Protein 3KZ3 (pdb70)

Nearest PDB structures (foldseek):
  3kz3-assembly1_A  TM=9.863E-01  e=1.761E-10  Lambdavirus lambda
  1lmb-assembly1_3  TM=9.947E-01  e=2.247E-09  Lambdavirus lambda
  1lmb-assembly1_4  TM=9.982E-01  e=5.643E-09  Lambdavirus lambda
  1lli-assembly1_A  TM=9.921E-01  e=4.543E-09  Lambdavirus lambda
  1rio-assembly1_B  TM=9.939E-01  e=5.643E-09  Lambdavirus lambda

Structure (mmCIF, N/CA/C/O backbone):
data_3KZ3
#
_entry.id   3KZ3
#
_cell.length_a   32.630
_cell.length_b   58.710
_cell.length_c   42.850
_cell.angle_alpha   90.00
_cell.angle_beta   98.18
_cell.angle_gamma   90.00
#
_symmetry.space_group_name_H-M   'P 1 21 1'
#
loop_
_entity.id
_entity.type
_entity.pdbx_description
1 polymer 'Repressor protein CI'
2 water water
#
loop_
_atom_site.group_PDB
_atom_site.id
_atom_site.type_symbol
_atom_site.label_atom_id
_atom_site.label_alt_id
_atom_site.label_comp_id
_atom_site.label_asym_id
_atom_site.label_entity_id
_atom_site.label_seq_id
_atom_site.pdbx_PDB_ins_code
_atom_site.Cartn_x
_atom_site.Cartn_y
_atom_site.Cartn_z
_atom_site.occupancy
_atom_site.B_iso_or_equiv
_atom_site.auth_seq_id
_atom_site.auth_comp_id
_atom_site.auth_asym_id
_atom_site.auth_atom_id
_atom_site.pdbx_PDB_model_num
ATOM 1 N N . SER A 1 1 ? 29.049 3.792 -7.294 1.00 24.35 5 SER A N 1
ATOM 2 C CA . SER A 1 1 ? 28.046 3.314 -8.237 1.00 24.76 5 SER A CA 1
ATOM 3 C C . SER A 1 1 ? 27.418 2.009 -7.756 1.00 23.31 5 SER A C 1
ATOM 4 O O . SER A 1 1 ? 28.143 1.157 -7.238 1.00 29.25 5 SER A O 1
ATOM 7 N N . LEU A 1 2 ? 26.111 1.877 -7.944 1.00 21.54 6 LEU A N 1
ATOM 8 C CA . LEU A 1 2 ? 25.367 0.683 -7.574 1.00 16.75 6 LEU A CA 1
ATOM 9 C C . LEU A 1 2 ? 25.328 -0.328 -8.723 1.00 16.24 6 LEU A C 1
ATOM 10 O O . LEU A 1 2 ? 25.257 0.052 -9.884 1.00 22.85 6 LEU A O 1
ATOM 15 N N . THR A 1 3 ? 25.365 -1.610 -8.380 1.00 15.54 7 THR A N 1
ATOM 16 C CA . THR A 1 3 ? 25.242 -2.643 -9.406 1.00 15.20 7 THR A CA 1
ATOM 17 C C . THR A 1 3 ? 23.781 -2.792 -9.795 1.00 18.15 7 THR A C 1
ATOM 18 O O . THR A 1 3 ? 22.916 -2.242 -9.111 1.00 17.39 7 THR A O 1
ATOM 22 N N . GLN A 1 4 ? 23.490 -3.522 -10.860 1.00 15.75 8 GLN A N 1
ATOM 23 C CA . GLN A 1 4 ? 22.078 -3.653 -11.257 1.00 14.97 8 GLN A CA 1
ATOM 24 C C . GLN A 1 4 ? 21.262 -4.290 -10.147 1.00 19.80 8 GLN A C 1
ATOM 25 O O . GLN A 1 4 ? 20.126 -3.863 -9.901 1.00 17.82 8 GLN A O 1
ATOM 31 N N . GLU A 1 5 ? 21.808 -5.287 -9.454 1.00 17.92 9 GLU A N 1
ATOM 32 C CA . GLU A 1 5 ? 21.066 -5.891 -8.349 1.00 21.00 9 GLU A CA 1
ATOM 33 C C . GLU A 1 5 ? 20.807 -4.904 -7.219 1.00 17.23 9 GLU A C 1
ATOM 34 O O . GLU A 1 5 ? 19.726 -4.905 -6.630 1.00 16.75 9 GLU A O 1
ATOM 40 N N . GLN A 1 6 ? 21.795 -4.068 -6.908 1.00 17.45 10 GLN A N 1
ATOM 41 C CA . GLN A 1 6 ? 21.600 -3.037 -5.889 1.00 14.22 10 GLN A CA 1
ATOM 42 C C . GLN A 1 6 ? 20.522 -2.047 -6.321 1.00 22.19 10 GLN A C 1
ATOM 43 O O . GLN A 1 6 ? 19.736 -1.552 -5.510 1.00 15.82 10 GLN A O 1
ATOM 49 N N . LEU A 1 7 ? 20.456 -1.750 -7.617 1.00 15.12 11 LEU A N 1
ATOM 50 C CA . LEU A 1 7 ? 19.425 -0.844 -8.107 1.00 13.73 11 LEU A CA 1
ATOM 51 C C . LEU A 1 7 ? 18.047 -1.479 -8.039 1.00 18.07 11 LEU A C 1
ATOM 52 O O . LEU A 1 7 ? 17.062 -0.777 -7.766 1.00 18.36 11 LEU A O 1
ATOM 57 N N . GLU A 1 8 ? 17.986 -2.783 -8.265 1.00 16.29 12 GLU A N 1
ATOM 58 C CA . GLU A 1 8 ? 16.715 -3.501 -8.144 1.00 14.32 12 GLU A CA 1
ATOM 59 C C . GLU A 1 8 ? 16.268 -3.595 -6.693 1.00 15.09 12 GLU A C 1
ATOM 60 O O . GLU A 1 8 ? 15.076 -3.477 -6.402 1.00 17.97 12 GLU A O 1
ATOM 66 N N . ASP A 1 9 ? 17.213 -3.767 -5.768 1.00 14.94 13 ASP A N 1
ATOM 67 C CA . ASP A 1 9 ? 16.840 -3.765 -4.352 1.00 15.98 13 ASP A CA 1
ATOM 68 C C . ASP A 1 9 ? 16.150 -2.446 -3.994 1.00 16.69 13 ASP A C 1
ATOM 69 O O . ASP A 1 9 ? 15.120 -2.397 -3.310 1.00 16.24 13 ASP A O 1
ATOM 74 N N . ALA A 1 10 ? 16.769 -1.355 -4.462 1.00 15.62 14 ALA A N 1
ATOM 75 C CA . ALA A 1 10 ? 16.237 -0.039 -4.161 1.00 13.60 14 ALA A CA 1
ATOM 76 C C . ALA A 1 10 ? 14.849 0.144 -4.766 1.00 17.86 14 ALA A C 1
ATOM 77 O O . ALA A 1 10 ? 13.933 0.617 -4.096 1.00 14.51 14 ALA A O 1
ATOM 79 N N . ARG A 1 11 ? 14.738 -0.262 -6.034 1.00 15.09 15 ARG A N 1
ATOM 80 C CA . ARG A 1 11 ? 13.468 -0.162 -6.734 1.00 13.11 15 ARG A CA 1
ATOM 81 C C . ARG A 1 11 ? 12.374 -0.914 -5.991 1.00 15.37 15 ARG A C 1
ATOM 82 O O . ARG A 1 11 ? 11.267 -0.444 -5.795 1.00 16.64 15 ARG A O 1
ATOM 90 N N . ARG A 1 12 ? 12.671 -2.156 -5.610 1.00 14.23 16 ARG A N 1
ATOM 91 C CA . ARG A 1 12 ? 11.678 -2.962 -4.905 1.00 16.21 16 ARG A CA 1
ATOM 92 C C . ARG A 1 12 ? 11.352 -2.335 -3.555 1.00 19.56 16 ARG A C 1
ATOM 93 O O . ARG A 1 12 ? 10.203 -2.381 -3.122 1.00 15.41 16 ARG A O 1
ATOM 101 N N . LEU A 1 13 ? 12.369 -1.776 -2.907 1.00 15.30 17 LEU A N 1
ATOM 102 C CA . LEU A 1 13 ? 12.128 -1.112 -1.626 1.00 12.55 17 LEU A CA 1
ATOM 103 C C . LEU A 1 13 ? 11.209 0.088 -1.819 1.00 13.37 17 LEU A C 1
ATOM 104 O O . LEU A 1 13 ? 10.245 0.254 -1.059 1.00 17.19 17 LEU A O 1
ATOM 109 N N . LYS A 1 14 ? 11.522 0.927 -2.814 1.00 14.35 18 LYS A N 1
ATOM 110 C CA . LYS A 1 14 ? 10.699 2.109 -3.075 1.00 16.73 18 LYS A CA 1
ATOM 111 C C . LYS A 1 14 ? 9.254 1.715 -3.368 1.00 15.12 18 LYS A C 1
ATOM 112 O O . LYS A 1 14 ? 8.351 2.403 -2.961 1.00 15.92 18 LYS A O 1
ATOM 118 N N . ALA A 1 15 ? 9.056 0.609 -4.077 1.00 17.22 19 ALA A N 1
ATOM 119 C CA . ALA A 1 15 ? 7.689 0.200 -4.391 1.00 17.40 19 ALA A CA 1
ATOM 120 C C . ALA A 1 15 ? 6.935 -0.156 -3.118 1.00 17.42 19 ALA A C 1
ATOM 121 O O . ALA A 1 15 ? 5.753 0.149 -2.965 1.00 18.26 19 ALA A O 1
ATOM 123 N N . ILE A 1 16 ? 7.620 -0.803 -2.180 1.00 14.85 20 ILE A N 1
ATOM 124 C CA . ILE A 1 16 ? 6.919 -1.148 -0.939 1.00 13.35 20 ILE A CA 1
ATOM 125 C C . ILE A 1 16 ? 6.621 0.111 -0.131 1.00 19.76 20 ILE A C 1
ATOM 126 O O . ILE A 1 16 ? 5.558 0.245 0.468 1.00 16.61 20 ILE A O 1
ATOM 131 N N . TRP A 1 17 ? 7.544 1.072 -0.114 1.00 17.67 21 TRP A N 1
ATOM 132 C CA . TRP A 1 17 ? 7.356 2.353 0.569 1.00 17.46 21 TRP A CA 1
ATOM 133 C C . TRP A 1 17 ? 6.121 3.087 0.067 1.00 18.46 21 TRP A C 1
ATOM 134 O O . TRP A 1 17 ? 5.277 3.540 0.860 1.00 17.08 21 TRP A O 1
ATOM 145 N N . GLU A 1 18 ? 6.036 3.191 -1.262 1.00 15.02 22 GLU A N 1
ATOM 146 C CA . GLU A 1 18 ? 4.864 3.807 -1.885 1.00 13.62 22 GLU A CA 1
ATOM 147 C C . GLU A 1 18 ? 3.583 3.052 -1.538 1.00 16.40 22 GLU A C 1
ATOM 148 O O . GLU A 1 18 ? 2.549 3.682 -1.319 1.00 20.42 22 GLU A O 1
ATOM 154 N N . LYS A 1 19 ? 3.627 1.727 -1.491 1.00 15.54 23 LYS A N 1
ATOM 155 C CA . LYS A 1 19 ? 2.444 0.950 -1.157 1.00 16.41 23 LYS A CA 1
ATOM 156 C C . LYS A 1 19 ? 2.025 1.073 0.308 1.00 19.92 23 LYS A C 1
ATOM 157 O O . LYS A 1 19 ? 0.807 1.060 0.540 1.00 22.38 23 LYS A O 1
ATOM 163 N N . LYS A 1 20 ? 2.943 1.171 1.262 1.00 16.01 24 LYS A N 1
ATOM 164 C CA . LYS A 1 20 ? 2.634 0.963 2.669 1.00 16.21 24 LYS A CA 1
ATOM 165 C C . LYS A 1 20 ? 2.785 2.210 3.518 1.00 17.03 24 LYS A C 1
ATOM 166 O O . LYS A 1 20 ? 2.296 2.250 4.658 1.00 18.56 24 LYS A O 1
ATOM 172 N N . LYS A 1 21 ? 3.429 3.258 3.022 1.00 17.56 25 LYS A N 1
ATOM 173 C CA . LYS A 1 21 ? 3.724 4.409 3.880 1.00 13.09 25 LYS A CA 1
ATOM 174 C C . LYS A 1 21 ? 2.491 5.045 4.494 1.00 18.07 25 LYS A C 1
ATOM 175 O O . LYS A 1 21 ? 2.523 5.437 5.672 1.00 17.38 25 LYS A O 1
ATOM 181 N N . ASN A 1 22 ? 1.390 5.186 3.738 1.00 18.69 26 ASN A N 1
ATOM 182 C CA . ASN A 1 22 ? 0.267 5.877 4.378 1.00 16.78 26 ASN A CA 1
ATOM 183 C C . ASN A 1 22 ? -0.409 5.042 5.447 1.00 17.12 26 ASN A C 1
ATOM 184 O O . ASN A 1 22 ? -0.731 5.578 6.516 1.00 20.06 26 ASN A O 1
ATOM 1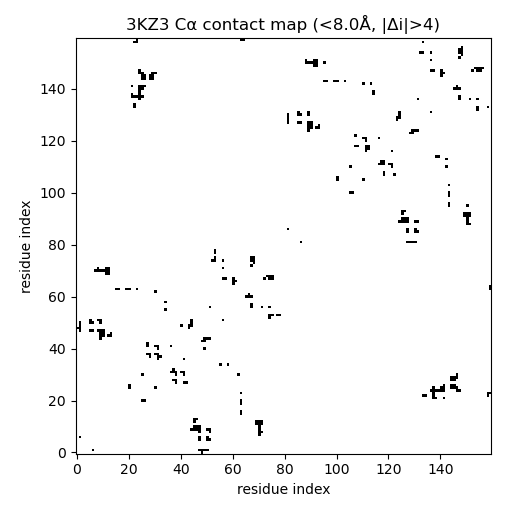89 N N . GLU A 1 23 ? -0.619 3.755 5.151 1.00 21.59 27 GLU A N 1
ATOM 190 C CA . GLU A 1 23 ? -1.349 2.910 6.092 1.00 16.47 27 GLU A CA 1
ATOM 191 C C . GLU A 1 23 ? -0.559 2.697 7.370 1.00 20.14 27 GLU A C 1
ATOM 192 O O . GLU A 1 23 ? -1.107 2.512 8.445 1.00 19.86 27 GLU A O 1
ATOM 198 N N . LEU A 1 24 ? 0.770 2.699 7.226 1.00 18.43 28 LEU A N 1
ATOM 199 C CA . LEU A 1 24 ? 1.615 2.537 8.396 1.00 15.66 28 LEU A CA 1
ATOM 200 C C . LEU A 1 24 ? 1.926 3.842 9.103 1.00 16.77 28 LEU A C 1
ATOM 201 O O . LEU A 1 24 ? 2.576 3.816 10.147 1.00 17.19 28 LEU A O 1
ATOM 206 N N . GLY A 1 25 ? 1.502 4.969 8.537 1.00 13.37 29 GLY A N 1
ATOM 207 C CA . GLY A 1 25 ? 1.741 6.247 9.198 1.00 16.24 29 GLY A CA 1
ATOM 208 C C . GLY A 1 25 ? 3.186 6.714 9.136 1.00 21.18 29 GLY A C 1
ATOM 209 O O . GLY A 1 25 ? 3.671 7.377 10.063 1.00 17.57 29 GLY A O 1
ATOM 210 N N . LEU A 1 26 ? 3.889 6.397 8.063 1.00 16.79 30 LEU A N 1
ATOM 211 C CA . LEU A 1 26 ? 5.289 6.734 7.899 1.00 13.46 30 LEU A CA 1
ATOM 212 C C . LEU A 1 26 ? 5.506 8.049 7.163 1.00 20.63 30 LEU A C 1
ATOM 213 O O . LEU A 1 26 ? 4.752 8.397 6.265 1.00 23.29 30 LEU A O 1
ATOM 218 N N . SER A 1 27 ? 6.565 8.745 7.540 1.00 15.87 31 SER A N 1
ATOM 219 C CA . SER A 1 27 ? 7.031 9.951 6.894 1.00 17.02 31 SER A CA 1
ATOM 220 C C . SER A 1 27 ? 8.545 9.824 6.750 1.00 17.40 31 SER A C 1
ATOM 221 O O . SER A 1 27 ? 9.161 9.080 7.523 1.00 17.94 31 SER A O 1
ATOM 224 N N . TYR A 1 28 ? 9.079 10.557 5.779 1.00 15.71 32 TYR A N 1
ATOM 225 C CA . TYR A 1 28 ? 10.546 10.570 5.697 1.00 15.71 32 TYR A CA 1
ATOM 226 C C . TYR A 1 28 ? 11.177 10.958 7.024 1.00 17.93 32 TYR A C 1
ATOM 227 O O . TYR A 1 28 ? 12.235 10.427 7.384 1.00 15.00 32 TYR A O 1
ATOM 236 N N . GLU A 1 29 ? 10.528 11.882 7.745 1.00 19.60 33 GLU A N 1
ATOM 237 C CA . GLU A 1 29 ? 11.132 12.379 8.977 1.00 18.72 33 GLU A CA 1
ATOM 238 C C . GLU A 1 29 ? 11.091 11.305 10.062 1.00 19.46 33 GLU A C 1
ATOM 239 O O . GLU A 1 29 ? 12.044 11.118 10.830 1.00 18.17 33 GLU A O 1
ATOM 245 N N . SER A 1 30 ? 9.959 10.596 10.151 1.00 19.19 34 SER A N 1
ATOM 246 C CA . SER A 1 30 ? 9.874 9.607 11.230 1.00 15.13 34 SER A CA 1
ATOM 247 C C . SER A 1 30 ? 10.783 8.420 10.939 1.00 13.12 34 SER A C 1
ATOM 248 O O . SER A 1 30 ? 11.375 7.856 11.839 1.00 16.20 34 SER A O 1
ATOM 251 N N . VAL A 1 31 ? 10.916 8.034 9.676 1.00 16.34 35 VAL A N 1
ATOM 252 C CA . VAL A 1 31 ? 11.860 7.002 9.303 1.00 16.30 35 VAL A CA 1
ATOM 253 C C . VAL A 1 31 ? 13.298 7.437 9.536 1.00 14.50 35 VAL A C 1
ATOM 254 O O . VAL A 1 31 ? 14.123 6.682 10.074 1.00 13.74 35 VAL A O 1
ATOM 258 N N . ALA A 1 32 ? 13.568 8.667 9.099 1.00 15.49 36 ALA A N 1
ATOM 259 C CA . ALA A 1 32 ? 14.946 9.147 9.308 1.00 19.90 36 ALA A CA 1
ATOM 260 C C . ALA A 1 32 ? 15.322 9.099 10.786 1.00 17.62 36 ALA A C 1
ATOM 261 O O . ALA A 1 32 ? 16.419 8.695 11.187 1.00 18.12 36 ALA A O 1
ATOM 263 N N . ASP A 1 33 ? 14.389 9.504 11.647 1.00 15.28 37 ASP A N 1
ATOM 264 C CA . ASP A 1 33 ? 14.658 9.496 13.074 1.00 16.32 37 ASP A CA 1
ATOM 265 C C . ASP A 1 33 ? 14.908 8.078 13.559 1.00 19.19 37 ASP A C 1
ATOM 266 O O . ASP A 1 33 ? 15.840 7.872 14.354 1.00 21.01 37 ASP A O 1
ATOM 271 N N . LYS A 1 34 ? 14.121 7.108 13.089 1.00 13.11 38 LYS A N 1
ATOM 272 C CA . LYS A 1 34 ? 14.342 5.748 13.587 1.00 17.77 38 LYS A CA 1
ATOM 273 C C . LYS A 1 34 ? 15.700 5.209 13.126 1.00 14.98 38 LYS A C 1
ATOM 274 O O . LYS A 1 34 ? 16.355 4.437 13.825 1.00 18.36 38 LYS A O 1
ATOM 280 N N . MET A 1 35 ? 16.102 5.631 11.942 1.00 15.95 39 MET A N 1
ATOM 281 C CA . MET A 1 35 ? 17.326 5.164 11.293 1.00 14.22 39 MET A CA 1
ATOM 282 C C . MET A 1 35 ? 18.578 5.940 11.664 1.00 16.26 39 MET A C 1
ATOM 283 O O . MET A 1 35 ? 19.669 5.665 11.153 1.00 15.73 39 MET A O 1
ATOM 288 N N . GLY A 1 36 ? 18.425 6.930 12.548 1.00 13.74 40 GLY A N 1
ATOM 289 C CA . GLY A 1 36 ? 19.562 7.700 12.990 1.00 14.13 40 GLY A CA 1
ATOM 290 C C . GLY A 1 36 ? 20.252 8.467 11.875 1.00 16.19 40 GLY A C 1
ATOM 291 O O . GLY A 1 36 ? 21.462 8.678 11.951 1.00 16.79 40 GLY A O 1
ATOM 292 N N . MET A 1 37 ? 19.502 8.878 10.848 1.00 15.29 41 MET A N 1
ATOM 293 C CA . MET A 1 37 ? 20.064 9.538 9.672 1.00 17.29 41 MET A CA 1
ATOM 294 C C . MET A 1 37 ? 19.140 10.694 9.273 1.00 16.68 41 MET A C 1
ATOM 295 O O . MET A 1 37 ? 18.127 10.883 9.950 1.00 17.75 41 MET A O 1
ATOM 300 N N . GLY A 1 38 ? 19.515 11.439 8.249 1.00 20.50 42 GLY A N 1
ATOM 301 C CA . GLY A 1 38 ? 18.729 12.540 7.722 1.00 18.60 42 GLY A CA 1
ATOM 302 C C . GLY A 1 38 ? 17.756 12.092 6.649 1.00 17.52 42 GLY A C 1
ATOM 303 O O . GLY A 1 38 ? 17.882 10.987 6.129 1.00 15.37 42 GLY A O 1
ATOM 304 N N . GLN A 1 39 ? 16.793 12.964 6.331 1.00 16.06 43 GLN A N 1
ATOM 305 C CA . GLN A 1 39 ? 15.765 12.596 5.381 1.00 11.57 43 GLN A CA 1
ATOM 306 C C . GLN A 1 39 ? 16.380 12.370 4.003 1.00 15.48 43 GLN A C 1
ATOM 307 O O . GLN A 1 39 ? 15.875 11.498 3.260 1.00 17.28 43 GLN A O 1
ATOM 313 N N . SER A 1 40 ? 17.406 13.132 3.626 1.00 14.40 44 SER A N 1
ATOM 314 C CA . SER A 1 40 ? 17.944 12.893 2.284 1.00 13.44 44 SER A CA 1
ATOM 315 C C . SER A 1 40 ? 18.648 11.551 2.150 1.00 20.11 44 SER A C 1
ATOM 316 O O . SER A 1 40 ? 18.644 10.984 1.054 1.00 21.66 44 SER A O 1
ATOM 319 N N . ALA A 1 41 ? 19.237 11.069 3.241 1.00 17.76 45 ALA A N 1
ATOM 320 C CA . ALA A 1 41 ? 19.894 9.764 3.263 1.00 14.66 45 ALA A CA 1
ATOM 321 C C . ALA A 1 41 ? 18.872 8.652 3.132 1.00 12.70 45 ALA A C 1
ATOM 322 O O . ALA A 1 41 ? 19.079 7.618 2.489 1.00 16.39 45 ALA A O 1
ATOM 324 N N . VAL A 1 42 ? 17.706 8.840 3.741 1.00 14.19 46 VAL A N 1
ATOM 325 C CA . VAL A 1 42 ? 16.636 7.856 3.568 1.00 12.21 46 VAL A CA 1
ATOM 326 C C . VAL A 1 42 ? 16.199 7.811 2.109 1.00 14.18 46 VAL A C 1
ATOM 327 O O . VAL A 1 42 ? 16.102 6.762 1.482 1.00 16.29 46 VAL A O 1
ATOM 331 N N . ALA A 1 43 ? 15.944 8.981 1.532 1.00 15.03 47 ALA A N 1
ATOM 332 C CA . ALA A 1 43 ? 15.559 9.055 0.124 1.00 16.29 47 ALA A CA 1
ATOM 333 C C . ALA A 1 43 ? 16.628 8.429 -0.777 1.00 14.43 47 ALA A C 1
ATOM 334 O O . ALA A 1 43 ? 16.323 7.740 -1.750 1.00 16.66 47 ALA A O 1
ATOM 336 N N . ALA A 1 44 ? 17.881 8.647 -0.437 1.00 12.73 48 ALA A N 1
ATOM 337 C CA . ALA A 1 44 ? 18.986 8.101 -1.238 1.00 12.40 48 ALA A CA 1
ATOM 338 C C . ALA A 1 44 ? 18.904 6.582 -1.271 1.00 20.06 48 ALA A C 1
ATOM 339 O O . ALA A 1 44 ? 19.252 5.998 -2.295 1.00 18.41 48 ALA A O 1
ATOM 341 N N . LEU A 1 45 ? 18.469 5.951 -0.183 1.00 15.45 49 LEU A N 1
ATOM 342 C CA . LEU A 1 45 ? 18.360 4.494 -0.207 1.00 15.01 49 LEU A CA 1
ATOM 343 C C . LEU A 1 45 ? 17.182 4.062 -1.096 1.00 17.61 49 LEU A C 1
ATOM 344 O O . LEU A 1 45 ? 17.301 3.128 -1.883 1.00 17.63 49 LEU A O 1
ATOM 349 N N . PHE A 1 46 ? 16.040 4.735 -0.960 1.00 13.70 50 PHE A N 1
ATOM 350 C CA . PHE A 1 46 ? 14.894 4.401 -1.796 1.00 13.35 50 PHE A CA 1
ATOM 351 C C . PHE A 1 46 ? 15.176 4.630 -3.279 1.00 17.82 50 PHE A C 1
ATOM 352 O O . PHE A 1 46 ? 14.709 3.860 -4.115 1.00 18.48 50 PHE A O 1
ATOM 360 N N . ASN A 1 47 ? 15.916 5.687 -3.580 1.00 15.66 51 ASN A N 1
ATOM 361 C CA . ASN A 1 47 ? 16.111 6.109 -4.963 1.00 18.83 51 ASN A CA 1
ATOM 362 C C . ASN A 1 47 ? 17.329 5.477 -5.625 1.00 18.78 51 ASN A C 1
ATOM 363 O O . ASN A 1 47 ? 17.684 5.826 -6.753 1.00 19.48 51 ASN A O 1
ATOM 368 N N . GLY A 1 48 ? 17.990 4.554 -4.955 1.00 18.66 52 GLY A N 1
ATOM 369 C CA . GLY A 1 48 ? 19.094 3.800 -5.540 1.00 18.32 52 GLY A CA 1
ATOM 370 C C . GLY A 1 48 ? 20.314 4.676 -5.728 1.00 19.44 52 GLY A C 1
ATOM 371 O O . GLY A 1 48 ? 21.126 4.440 -6.628 1.00 22.63 52 GLY A O 1
ATOM 372 N N . ILE A 1 49 ? 20.470 5.679 -4.850 1.00 16.20 53 ILE A N 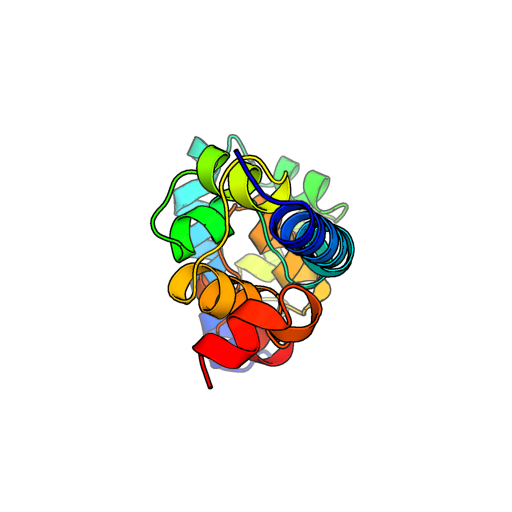1
ATOM 373 C CA . ILE A 1 49 ? 21.695 6.496 -4.923 1.00 15.85 53 ILE A CA 1
ATOM 374 C C . ILE A 1 49 ? 22.803 5.973 -4.025 1.00 19.75 53 ILE A C 1
ATOM 375 O O . ILE A 1 49 ? 23.986 5.938 -4.411 1.00 18.23 53 ILE A O 1
ATOM 380 N N . ASN A 1 50 ? 22.433 5.532 -2.822 1.00 17.82 54 ASN A N 1
ATOM 381 C CA . ASN A 1 50 ? 23.336 4.814 -1.931 1.00 18.35 54 ASN A CA 1
ATOM 382 C C . ASN A 1 50 ? 22.797 3.390 -1.727 1.00 18.39 54 ASN A C 1
ATOM 383 O O . ASN A 1 50 ? 21.585 3.212 -1.690 1.00 18.83 54 ASN A O 1
ATOM 388 N N . ALA A 1 51 ? 23.687 2.423 -1.603 1.00 18.08 55 ALA A N 1
ATOM 389 C CA . ALA A 1 51 ? 23.301 1.024 -1.479 1.00 15.55 55 ALA A CA 1
ATOM 390 C C . ALA A 1 51 ? 22.887 0.672 -0.055 1.00 16.69 55 ALA A C 1
ATOM 391 O O . ALA A 1 51 ? 23.355 1.296 0.903 1.00 21.15 55 ALA A O 1
ATOM 393 N N . LEU A 1 52 ? 22.026 -0.328 0.033 1.00 16.12 56 LEU A N 1
ATOM 394 C CA . LEU A 1 52 ? 21.595 -0.874 1.305 1.00 18.67 56 LEU A CA 1
ATOM 395 C C . LEU A 1 52 ? 22.701 -1.699 1.945 1.00 16.42 56 LEU A C 1
ATOM 396 O O . LEU A 1 52 ? 23.617 -2.166 1.279 1.00 19.53 56 LEU A O 1
ATOM 401 N N . ASN A 1 53 ? 22.599 -1.851 3.256 1.00 20.11 57 ASN A N 1
ATOM 402 C CA . ASN A 1 53 ? 23.445 -2.758 4.014 1.00 16.88 57 ASN A CA 1
ATOM 403 C C . ASN A 1 53 ? 22.533 -3.603 4.900 1.00 15.43 57 ASN A C 1
ATOM 404 O O . ASN A 1 53 ? 21.306 -3.448 4.837 1.00 15.17 57 ASN A O 1
ATOM 409 N N . ALA A 1 54 ? 23.132 -4.481 5.686 1.00 15.19 58 ALA A N 1
ATOM 410 C CA . ALA A 1 54 ? 22.326 -5.413 6.495 1.00 14.10 58 ALA A CA 1
ATOM 411 C C . ALA A 1 54 ? 21.561 -4.706 7.600 1.00 15.66 58 ALA A C 1
ATOM 412 O O . ALA A 1 54 ? 20.385 -5.025 7.800 1.00 19.57 58 ALA A O 1
ATOM 414 N N . TYR A 1 55 ? 22.196 -3.773 8.300 1.00 16.22 59 TYR A N 1
ATOM 415 C CA . TYR A 1 55 ? 21.494 -3.021 9.338 1.00 14.81 59 TYR A CA 1
ATOM 416 C C . TYR A 1 55 ? 20.322 -2.217 8.791 1.00 12.91 59 TYR A C 1
ATOM 417 O O . TYR A 1 55 ? 19.214 -2.245 9.345 1.00 18.46 59 TYR A O 1
ATOM 426 N N . ASN A 1 56 ? 20.552 -1.419 7.753 1.00 14.28 60 ASN A N 1
ATOM 427 C CA . ASN A 1 56 ? 19.466 -0.570 7.243 1.00 15.64 60 ASN A CA 1
ATOM 428 C C . ASN A 1 56 ? 18.377 -1.403 6.605 1.00 19.99 60 ASN A C 1
ATOM 429 O O . ASN A 1 56 ? 17.188 -1.103 6.695 1.00 17.30 60 ASN A O 1
ATOM 434 N N . ALA A 1 57 ? 18.775 -2.497 5.939 1.00 13.75 61 ALA A N 1
ATOM 435 C CA . ALA A 1 57 ? 17.717 -3.330 5.339 1.00 13.64 61 ALA A CA 1
ATOM 436 C C . ALA A 1 57 ? 16.854 -3.982 6.395 1.00 14.49 61 ALA A C 1
ATOM 437 O O . ALA A 1 57 ? 15.608 -4.035 6.300 1.00 17.20 61 ALA A O 1
ATOM 439 N N . ALA A 1 58 ? 17.464 -4.493 7.474 1.00 15.05 62 ALA A N 1
ATOM 440 C CA . ALA A 1 58 ? 16.678 -5.097 8.536 1.00 14.28 62 ALA A CA 1
ATOM 441 C C . ALA A 1 58 ? 15.735 -4.105 9.213 1.00 19.97 62 ALA A C 1
ATOM 442 O O . ALA A 1 58 ? 14.595 -4.426 9.529 1.00 19.62 62 ALA A O 1
ATOM 444 N N . LEU A 1 59 ? 16.237 -2.898 9.459 1.00 16.20 63 LEU A N 1
ATOM 445 C CA . LEU A 1 59 ? 15.411 -1.890 10.129 1.00 15.92 63 LEU A CA 1
ATOM 446 C C . LEU A 1 59 ? 14.301 -1.412 9.220 1.00 14.69 63 LEU A C 1
ATOM 447 O O . LEU A 1 59 ? 13.164 -1.219 9.656 1.00 16.90 63 LEU A O 1
ATOM 452 N N . LEU A 1 60 ? 14.583 -1.222 7.927 1.00 12.62 64 LEU A N 1
ATOM 453 C CA . LEU A 1 60 ? 13.500 -0.803 7.021 1.00 12.79 64 LEU A CA 1
ATOM 454 C C . LEU A 1 60 ? 12.465 -1.896 6.869 1.00 15.69 64 LEU A C 1
ATOM 455 O O . LEU A 1 60 ? 11.254 -1.707 6.730 1.00 17.25 64 LEU A O 1
ATOM 460 N N . ALA A 1 61 ? 12.918 -3.152 6.885 1.00 14.18 65 ALA A N 1
ATOM 461 C CA . ALA A 1 61 ? 11.932 -4.224 6.786 1.00 15.99 65 ALA A CA 1
ATOM 462 C C . ALA A 1 61 ? 11.021 -4.231 8.004 1.00 19.11 65 ALA A C 1
ATOM 463 O O . ALA A 1 61 ? 9.808 -4.462 7.926 1.00 19.31 65 ALA A O 1
ATOM 465 N N . LYS A 1 62 ? 11.566 -3.973 9.194 1.00 19.32 66 LYS A N 1
ATOM 466 C CA . LYS A 1 62 ? 10.764 -3.885 10.417 1.00 19.11 66 LYS A CA 1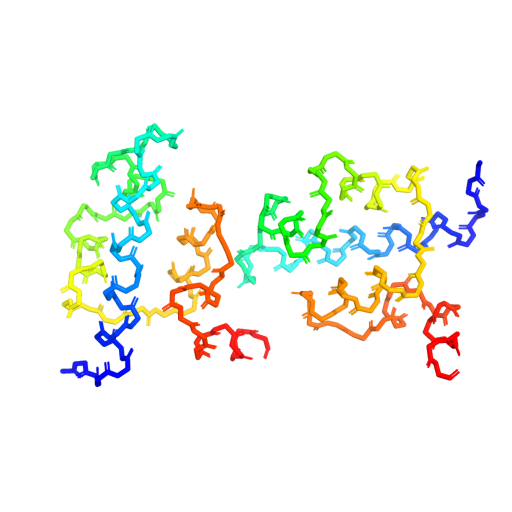
ATOM 467 C C . LYS A 1 62 ? 9.794 -2.708 10.338 1.00 16.88 66 LYS A C 1
ATOM 468 O O . LYS A 1 62 ? 8.641 -2.789 10.749 1.00 20.63 66 LYS A O 1
ATOM 474 N N . ILE A 1 63 ? 10.267 -1.589 9.801 1.00 18.13 67 ILE A N 1
ATOM 475 C CA . ILE A 1 63 ? 9.449 -0.380 9.710 1.00 15.69 67 ILE A CA 1
ATOM 476 C C . ILE A 1 63 ? 8.316 -0.558 8.719 1.00 16.46 67 ILE A C 1
ATOM 477 O O . ILE A 1 63 ? 7.202 -0.077 8.945 1.00 18.44 67 ILE A O 1
ATOM 482 N N . LEU A 1 64 ? 8.604 -1.237 7.622 1.00 14.42 68 LEU A N 1
ATOM 483 C CA . LEU A 1 64 ? 7.601 -1.463 6.596 1.00 11.92 68 LEU A CA 1
ATOM 484 C C . LEU A 1 64 ? 6.815 -2.742 6.815 1.00 16.61 68 LEU A C 1
ATOM 485 O O . LEU A 1 64 ? 5.872 -3.020 6.054 1.00 18.11 68 LEU A O 1
ATOM 490 N N . LYS A 1 65 ? 7.152 -3.526 7.823 1.00 16.73 69 LYS A N 1
ATOM 491 C CA . LYS A 1 65 ? 6.433 -4.747 8.167 1.00 14.70 69 LYS A CA 1
ATOM 492 C C . LYS A 1 65 ? 6.452 -5.710 6.983 1.00 20.22 69 LYS A C 1
ATOM 493 O O . LYS A 1 65 ? 5.424 -6.264 6.573 1.00 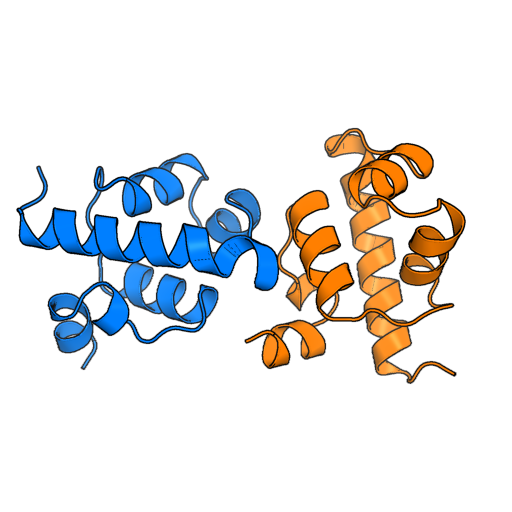19.00 69 LYS A O 1
ATOM 499 N N . VAL A 1 66 ? 7.650 -5.870 6.448 1.00 16.30 70 VAL A N 1
ATOM 500 C CA . VAL A 1 66 ? 7.868 -6.836 5.366 1.00 16.70 70 VAL A CA 1
ATOM 501 C C . VAL A 1 66 ? 9.096 -7.674 5.710 1.00 18.15 70 VAL A C 1
ATOM 502 O O . VAL A 1 66 ? 9.862 -7.259 6.588 1.00 25.26 70 VAL A O 1
ATOM 506 N N . SER A 1 67 ? 9.287 -8.804 5.039 1.00 17.06 71 SER A N 1
ATOM 507 C CA . SER A 1 67 ? 10.543 -9.523 5.173 1.00 18.99 71 SER A CA 1
ATOM 508 C C . SER A 1 67 ? 11.596 -8.851 4.294 1.00 19.79 71 SER A C 1
ATOM 509 O O . SER A 1 67 ? 11.236 -8.282 3.255 1.00 16.54 71 SER A O 1
ATOM 512 N N . VAL A 1 68 ? 12.859 -8.923 4.692 1.00 16.57 72 VAL A N 1
ATOM 513 C CA . VAL A 1 68 ? 13.907 -8.261 3.887 1.00 15.69 72 VAL A CA 1
ATOM 514 C C . VAL A 1 68 ? 13.908 -8.758 2.450 1.00 16.04 72 VAL A C 1
ATOM 515 O O . VAL A 1 68 ? 14.118 -8.049 1.470 1.00 18.46 72 VAL A O 1
ATOM 519 N N . GLU A 1 69 ? 13.669 -10.065 2.292 1.00 17.18 73 GLU A N 1
ATOM 520 C CA . GLU A 1 69 ? 13.788 -10.628 0.951 1.00 17.35 73 GLU A CA 1
ATOM 521 C C . GLU A 1 69 ? 12.772 -10.025 -0.001 1.00 20.64 73 GLU A C 1
ATOM 522 O O . GLU A 1 69 ? 12.985 -10.162 -1.210 1.00 19.60 73 GLU A O 1
ATOM 528 N N . GLU A 1 70 ? 11.721 -9.369 0.497 1.00 18.23 74 GLU A N 1
ATOM 529 C CA . GLU A 1 70 ? 10.746 -8.781 -0.429 1.00 13.67 74 GLU A CA 1
ATOM 530 C C . GLU A 1 70 ? 11.422 -7.649 -1.195 1.00 18.05 74 GLU A C 1
ATOM 531 O O . GLU A 1 70 ? 10.974 -7.289 -2.297 1.00 21.36 74 GLU A O 1
ATOM 537 N N . PHE A 1 71 ? 12.515 -7.057 -0.679 1.00 14.77 75 PHE A N 1
ATOM 538 C CA . PHE A 1 71 ? 13.209 -6.080 -1.523 1.00 14.29 75 PHE A CA 1
ATOM 539 C C . PHE A 1 71 ? 14.663 -6.469 -1.784 1.00 13.01 75 PHE A C 1
ATOM 540 O O . PHE A 1 71 ? 15.125 -6.121 -2.881 1.00 16.89 75 PHE A O 1
ATOM 548 N N . SER A 1 72 ? 15.353 -7.139 -0.871 1.00 17.78 76 SER A N 1
ATOM 549 C CA . SER A 1 72 ? 16.735 -7.579 -1.140 1.00 18.55 76 SER A CA 1
ATOM 550 C C . SER A 1 72 ? 16.934 -9.049 -0.800 1.00 15.29 76 SER A C 1
ATOM 551 O O . SER A 1 72 ? 17.290 -9.365 0.342 1.00 17.99 76 SER A O 1
ATOM 554 N N . PRO A 1 73 ? 16.715 -9.956 -1.745 1.00 18.72 77 PRO A N 1
ATOM 555 C CA . PRO A 1 73 ? 17.014 -11.372 -1.510 1.00 17.00 77 PRO A CA 1
ATOM 556 C C . PRO A 1 73 ? 18.469 -11.584 -1.111 1.00 19.12 77 PRO A C 1
ATOM 557 O O . PRO A 1 73 ? 18.744 -12.419 -0.256 1.00 19.31 77 PRO A O 1
ATOM 561 N N . SER A 1 74 ? 19.393 -10.847 -1.723 1.00 16.81 78 SER A N 1
ATOM 562 C CA . SER A 1 74 ? 20.806 -11.038 -1.398 1.00 15.52 78 SER A CA 1
ATOM 563 C C . SER A 1 74 ? 21.108 -10.614 0.027 1.00 20.62 78 SER A C 1
ATOM 564 O O . SER A 1 74 ? 21.768 -11.309 0.810 1.00 19.36 78 SER A O 1
ATOM 567 N N . ILE A 1 75 ? 20.607 -9.447 0.448 1.00 19.73 79 ILE A N 1
ATOM 568 C CA . ILE A 1 75 ? 20.936 -9.057 1.828 1.00 17.46 79 ILE A CA 1
ATOM 569 C C . ILE A 1 75 ? 20.197 -9.939 2.818 1.00 16.59 79 ILE A C 1
ATOM 570 O O . ILE A 1 75 ? 20.724 -10.213 3.902 1.00 17.66 79 ILE A O 1
ATOM 575 N N . ALA A 1 76 ? 19.001 -10.422 2.479 1.00 19.29 80 ALA A N 1
ATOM 576 C CA . ALA A 1 76 ? 18.324 -11.336 3.402 1.00 18.22 80 ALA A CA 1
ATOM 577 C C . ALA A 1 76 ? 19.204 -12.543 3.710 1.00 16.88 80 ALA A C 1
ATOM 578 O O . ALA A 1 76 ? 19.256 -12.999 4.849 1.00 19.66 80 ALA A O 1
ATOM 580 N N . ARG A 1 77 ? 19.907 -13.040 2.693 1.00 16.08 81 ARG A N 1
ATOM 581 C CA . ARG A 1 77 ? 20.794 -14.166 2.944 1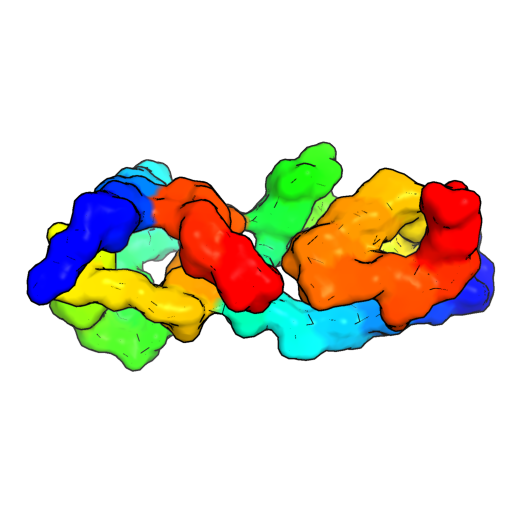.00 16.61 81 ARG A CA 1
ATOM 582 C C . ARG A 1 77 ? 21.934 -13.794 3.892 1.00 24.51 81 ARG A C 1
ATOM 583 O O . ARG A 1 77 ? 22.403 -14.648 4.655 1.00 23.91 81 ARG A O 1
ATOM 591 N N . GLU A 1 78 ? 22.394 -12.552 3.829 1.00 21.63 82 GLU A N 1
ATOM 592 C CA . GLU A 1 78 ? 23.539 -12.083 4.614 1.00 27.77 82 GLU A CA 1
ATOM 593 C C . GLU A 1 78 ? 23.180 -12.000 6.089 1.00 28.43 82 GLU A C 1
ATOM 594 O O . GLU A 1 78 ? 23.998 -12.213 6.980 1.00 35.47 82 GLU A O 1
ATOM 600 N N . ILE A 1 79 ? 21.919 -11.691 6.340 1.00 25.88 83 ILE A N 1
ATOM 601 C CA . ILE A 1 79 ? 21.358 -11.584 7.676 1.00 21.61 83 ILE A CA 1
ATOM 602 C C . ILE A 1 79 ? 21.161 -12.981 8.247 1.00 40.92 83 ILE A C 1
ATOM 603 O O . ILE A 1 79 ? 21.324 -13.187 9.446 1.00 48.42 83 ILE A O 1
ATOM 608 N N . ARG A 1 80 ? 20.841 -13.925 7.371 1.00 48.98 84 ARG A N 1
ATOM 609 C CA . ARG A 1 80 ? 20.721 -15.333 7.725 1.00 68.03 84 ARG A CA 1
ATOM 610 C C . ARG A 1 80 ? 22.097 -15.989 7.824 1.00 77.68 84 ARG A C 1
ATOM 611 O O . ARG A 1 80 ? 23.030 -15.684 7.079 1.00 64.51 84 ARG A O 1
ATOM 619 N N . SER B 1 1 ? -16.798 4.186 26.869 1.00 35.63 5 SER B N 1
ATOM 620 C CA . SER B 1 1 ? -15.694 4.508 27.761 1.00 29.17 5 SER B CA 1
ATOM 621 C C . SER B 1 1 ? -14.375 3.959 27.216 1.00 23.18 5 SER B C 1
ATOM 622 O O . SER B 1 1 ? -14.309 2.819 26.763 1.00 30.55 5 SER B O 1
ATOM 625 N N . LEU B 1 2 ? -13.372 4.817 27.302 1.00 21.02 6 LEU B N 1
ATOM 626 C CA . LEU B 1 2 ? -12.011 4.465 26.946 1.00 20.63 6 LEU B CA 1
ATOM 627 C C . LEU B 1 2 ? -11.380 3.630 28.052 1.00 22.08 6 LEU B C 1
ATOM 628 O O . LEU B 1 2 ? -11.653 3.822 29.230 1.00 23.58 6 LEU B O 1
ATOM 633 N N . THR B 1 3 ? -10.539 2.695 27.614 1.00 17.38 7 THR B N 1
ATOM 634 C CA . THR B 1 3 ? -9.704 1.929 28.517 1.00 16.00 7 THR B CA 1
ATOM 635 C C . THR B 1 3 ? -8.618 2.857 29.055 1.00 18.49 7 THR B C 1
ATOM 636 O O . THR B 1 3 ? -8.418 3.934 28.481 1.00 17.51 7 THR B O 1
ATOM 640 N N . GLN B 1 4 ? -7.920 2.459 30.107 1.00 17.57 8 GLN B N 1
ATOM 641 C CA . GLN B 1 4 ? -6.791 3.202 30.640 1.00 14.62 8 GLN B CA 1
ATOM 642 C C . GLN B 1 4 ? -5.746 3.426 29.559 1.00 17.16 8 GLN B C 1
ATOM 643 O O . GLN B 1 4 ? -5.192 4.513 29.428 1.00 20.44 8 GLN B O 1
ATOM 649 N N . GLU B 1 5 ? -5.464 2.372 28.776 1.00 14.81 9 GLU B N 1
ATOM 650 C CA . GLU B 1 5 ? -4.435 2.508 27.753 1.00 15.69 9 GLU B CA 1
ATOM 651 C C . GLU B 1 5 ? -4.876 3.447 26.639 1.00 14.44 9 GLU B C 1
ATOM 652 O O . GLU B 1 5 ? -4.019 4.148 26.083 1.00 16.73 9 GLU B O 1
ATOM 658 N N . GLN B 1 6 ? -6.173 3.462 26.307 1.00 13.52 10 GLN B N 1
ATOM 659 C CA . GLN B 1 6 ? -6.597 4.449 25.302 1.00 15.13 10 GLN B CA 1
ATOM 660 C C . GLN B 1 6 ? -6.479 5.864 25.855 1.00 14.98 10 GLN B C 1
ATOM 661 O O . GLN B 1 6 ? -6.118 6.792 25.124 1.00 16.73 10 GLN B O 1
ATOM 667 N N . LEU B 1 7 ? -6.755 6.068 27.140 1.00 17.26 11 LEU B N 1
ATOM 668 C CA . LEU B 1 7 ? -6.535 7.402 27.723 1.00 14.91 11 LEU B CA 1
ATOM 669 C C . LEU B 1 7 ? -5.062 7.781 27.767 1.00 16.20 11 LEU B C 1
ATOM 670 O O . LEU B 1 7 ? -4.709 8.954 27.561 1.00 17.51 11 LEU B O 1
ATOM 675 N N . GLU B 1 8 ? -4.154 6.832 28.008 1.00 15.25 12 GLU B N 1
ATOM 676 C CA . GLU B 1 8 ? -2.728 7.090 27.979 1.00 16.07 12 GLU B CA 1
ATOM 677 C C . GLU B 1 8 ? -2.272 7.416 26.550 1.00 16.97 12 GLU B C 1
ATOM 678 O O . GLU B 1 8 ? -1.447 8.302 26.359 1.00 17.68 12 GLU B O 1
ATOM 684 N N . ASP B 1 9 ? -2.818 6.726 25.554 1.00 15.05 13 ASP B N 1
ATOM 685 C CA . ASP B 1 9 ? -2.497 7.059 24.166 1.00 16.29 13 ASP B CA 1
ATOM 686 C C . ASP B 1 9 ? -2.856 8.503 23.848 1.00 15.45 13 ASP B C 1
ATOM 687 O O . ASP B 1 9 ? -2.074 9.250 23.243 1.00 16.14 13 ASP B O 1
ATOM 692 N N . ALA B 1 10 ? -4.072 8.884 24.248 1.00 14.97 14 ALA B N 1
ATOM 693 C CA . ALA B 1 10 ? -4.519 10.242 23.966 1.00 15.44 14 ALA B CA 1
ATOM 694 C C . ALA B 1 10 ? -3.655 11.251 24.702 1.00 14.88 14 ALA B C 1
ATOM 695 O O . ALA B 1 10 ? -3.334 12.296 24.161 1.00 15.86 14 ALA B O 1
ATOM 697 N N . ARG B 1 11 ? -3.271 10.964 25.952 1.00 15.72 15 ARG B N 1
ATOM 698 C CA . ARG B 1 11 ? -2.415 11.914 26.645 1.00 14.05 15 ARG B CA 1
ATOM 699 C C . ARG B 1 11 ? -1.069 12.097 25.952 1.00 18.36 15 ARG B C 1
ATOM 700 O O . ARG B 1 11 ? -0.561 13.228 25.863 1.00 17.83 15 ARG B O 1
ATOM 708 N N . ARG B 1 12 ? -0.490 11.004 25.467 1.00 15.16 16 ARG B N 1
ATOM 709 C CA . ARG B 1 12 ? 0.772 11.082 24.750 1.00 17.06 16 ARG B CA 1
ATOM 710 C C . ARG B 1 12 ? 0.597 11.864 23.449 1.00 15.95 16 ARG B C 1
ATOM 711 O O . ARG B 1 12 ? 1.499 12.628 23.094 1.00 16.06 16 ARG B O 1
ATOM 719 N N . LEU B 1 13 ? -0.549 11.625 22.814 1.00 14.95 17 LEU B N 1
ATOM 720 C CA . LEU B 1 13 ? -0.808 12.302 21.536 1.00 12.49 17 LEU B CA 1
ATOM 721 C C . LEU B 1 13 ? -0.933 13.797 21.741 1.00 14.75 17 LEU B C 1
ATOM 722 O O . LEU B 1 13 ? -0.315 14.594 21.046 1.00 17.22 17 LEU B O 1
ATOM 727 N N . LYS B 1 14 ? -1.728 14.181 22.742 1.00 16.44 18 LYS B N 1
ATOM 728 C CA . LYS B 1 14 ? -1.922 15.600 23.004 1.00 16.50 18 LYS B CA 1
ATOM 729 C C . LYS B 1 14 ? -0.608 16.284 23.354 1.00 22.49 18 LYS B C 1
ATOM 730 O O . LYS B 1 14 ? -0.370 17.443 23.014 1.00 16.15 18 LYS B O 1
ATOM 736 N N . ALA B 1 15 ? 0.258 15.572 24.066 1.00 19.16 19 ALA B N 1
ATOM 737 C CA . ALA B 1 15 ? 1.539 16.164 24.452 1.00 14.72 19 ALA B CA 1
ATOM 738 C C . ALA B 1 15 ? 2.444 16.373 23.246 1.00 14.78 19 ALA B C 1
ATOM 739 O O . ALA B 1 15 ? 3.167 17.371 23.172 1.00 17.82 19 ALA B O 1
ATOM 741 N N . ILE B 1 16 ? 2.396 15.430 22.307 1.00 16.19 20 ILE B N 1
ATOM 742 C CA . ILE B 1 16 ? 3.176 15.644 21.080 1.00 18.74 20 ILE B CA 1
ATOM 743 C C . ILE B 1 16 ? 2.637 16.822 20.287 1.00 17.48 20 ILE B C 1
ATOM 744 O O . ILE B 1 16 ? 3.377 17.705 19.831 1.00 15.05 20 ILE B O 1
ATOM 749 N N . TRP B 1 17 ? 1.322 16.838 20.119 1.00 14.99 21 TRP B N 1
ATOM 750 C CA . TRP B 1 17 ? 0.689 17.997 19.470 1.00 15.66 21 TRP B CA 1
ATOM 751 C C . TRP B 1 17 ? 1.108 19.317 20.098 1.00 14.99 21 TRP B C 1
ATOM 752 O O . TRP B 1 17 ? 1.468 20.237 19.378 1.00 16.74 21 TRP B O 1
ATOM 763 N N . GLU B 1 18 ? 1.052 19.389 21.432 1.00 16.28 22 GLU B N 1
ATOM 764 C CA . GLU B 1 18 ? 1.337 20.677 22.080 1.00 21.43 22 GLU B CA 1
ATOM 765 C C . GLU B 1 18 ? 2.808 21.021 21.919 1.00 21.37 22 GLU B C 1
ATOM 766 O O . GLU B 1 18 ? 3.091 22.212 21.763 1.00 22.03 22 GLU B O 1
ATOM 772 N N . LYS B 1 19 ? 3.680 20.019 21.928 1.00 15.88 23 LYS B N 1
ATOM 773 C CA . LYS B 1 19 ? 5.108 20.246 21.756 1.00 16.63 23 LYS B CA 1
ATOM 774 C C . LYS B 1 19 ? 5.474 20.694 20.331 1.00 21.50 23 LYS B C 1
ATOM 775 O O . LYS B 1 19 ? 6.359 21.537 20.214 1.00 20.38 23 LYS B O 1
ATOM 781 N N . LYS B 1 20 ? 4.827 20.141 19.312 1.00 15.61 24 LYS B N 1
ATOM 782 C CA . LYS B 1 20 ? 5.234 20.286 17.938 1.00 14.64 24 LYS B CA 1
ATOM 783 C C . LYS B 1 20 ? 4.364 21.213 17.101 1.00 16.74 24 LYS B C 1
ATOM 784 O O . LYS B 1 20 ? 4.841 21.576 16.020 1.00 18.25 24 LYS B O 1
ATOM 790 N N . LYS B 1 21 ? 3.166 21.599 17.538 1.00 15.43 25 LYS B N 1
ATOM 791 C CA . LYS B 1 21 ? 2.282 22.375 16.669 1.00 14.37 25 LYS B CA 1
ATOM 792 C C . LYS B 1 21 ? 2.926 23.677 16.222 1.00 17.85 25 LYS B C 1
ATOM 793 O O . LYS B 1 21 ? 2.780 24.045 15.054 1.00 17.68 25 LYS B O 1
ATOM 799 N N . ASN B 1 22 ? 3.656 24.398 17.069 1.00 18.07 26 ASN B N 1
ATOM 800 C CA . ASN B 1 22 ? 4.260 25.650 16.594 1.00 15.79 26 ASN B CA 1
ATOM 801 C C . ASN B 1 22 ? 5.308 25.419 15.514 1.00 17.21 26 ASN B C 1
ATOM 802 O O . ASN B 1 22 ? 5.303 26.085 14.475 1.00 18.00 26 ASN B O 1
ATOM 807 N N . GLU B 1 23 ? 6.229 24.466 15.722 1.00 17.33 27 GLU B N 1
ATOM 808 C CA . GLU B 1 23 ? 7.266 24.260 14.716 1.00 15.90 27 GLU B CA 1
ATOM 809 C C . GLU B 1 23 ? 6.690 23.747 13.397 1.00 15.57 27 GLU B C 1
ATOM 810 O O . GLU B 1 23 ? 7.257 23.966 12.326 1.00 16.46 27 GLU B O 1
ATOM 816 N N . LEU B 1 24 ? 5.557 23.043 13.472 1.00 14.61 28 LEU B N 1
ATOM 817 C CA . LEU B 1 24 ? 4.903 22.508 12.297 1.00 13.54 28 LEU B CA 1
ATOM 818 C C . LEU B 1 24 ? 3.997 23.532 11.641 1.00 16.24 28 LEU B C 1
ATOM 819 O O . LEU B 1 24 ? 3.501 23.270 10.543 1.00 16.69 28 LEU B O 1
ATOM 824 N N . GLY B 1 25 ? 3.810 24.660 12.323 1.00 16.66 29 GLY B N 1
ATOM 825 C CA . GLY B 1 25 ? 2.968 25.725 11.800 1.00 16.11 29 GLY B CA 1
ATOM 826 C C . GLY B 1 25 ? 1.504 25.315 11.734 1.00 19.66 29 GLY B C 1
ATOM 827 O O . GLY B 1 25 ? 0.765 25.727 10.836 1.00 23.34 29 GLY B O 1
ATOM 828 N N . LEU B 1 26 ? 1.099 24.479 12.692 1.00 17.38 30 LEU B N 1
ATOM 829 C CA . LEU B 1 26 ? -0.253 23.935 12.674 1.00 18.72 30 LEU B CA 1
ATOM 830 C C . LEU B 1 26 ? -1.145 24.559 13.740 1.00 20.31 30 LEU B C 1
ATOM 831 O O . LEU B 1 26 ? -0.621 24.959 14.782 1.00 17.76 30 LEU B O 1
ATOM 836 N N . SER B 1 27 ? -2.454 24.616 13.492 1.00 16.55 31 SER B N 1
ATOM 837 C CA . SER B 1 27 ? -3.431 25.078 14.465 1.00 15.37 31 SER B CA 1
ATOM 838 C C . SER B 1 27 ? -4.530 24.042 14.690 1.00 15.35 31 SER B C 1
ATOM 839 O O . SER B 1 27 ? -4.651 23.040 13.990 1.00 17.74 31 SER B O 1
ATOM 842 N N . TYR B 1 28 ? -5.343 24.318 15.702 1.00 21.34 32 TYR B N 1
ATOM 843 C CA . TYR B 1 28 ? -6.517 23.503 16.028 1.00 15.93 32 TYR B CA 1
ATOM 844 C C . TYR B 1 28 ? -7.404 23.341 14.804 1.00 16.22 32 TYR B C 1
ATOM 845 O O . TYR B 1 28 ? -7.934 22.268 14.504 1.00 17.95 32 TYR B O 1
ATOM 854 N N . GLU B 1 29 ? -7.553 24.430 14.050 1.00 16.26 33 GLU B N 1
ATOM 855 C CA . GLU B 1 29 ? -8.251 24.457 12.785 1.00 16.16 33 GLU B CA 1
ATOM 856 C C . GLU B 1 29 ? -7.501 23.742 11.673 1.00 22.96 33 GLU B C 1
ATOM 857 O O . GLU B 1 29 ? -8.108 22.930 10.978 1.00 17.94 33 GLU B O 1
ATOM 863 N N . SER B 1 30 ? -6.212 24.055 11.510 1.00 17.70 34 SER B N 1
ATOM 864 C CA . SER B 1 30 ? -5.536 23.529 10.326 1.00 14.71 34 SER B CA 1
ATOM 865 C C . SER B 1 30 ? -5.194 22.058 10.474 1.00 18.26 34 SER B C 1
ATOM 866 O O . SER B 1 30 ? -5.062 21.377 9.445 1.00 20.95 34 SER B O 1
ATOM 869 N N . VAL B 1 31 ? -5.098 21.518 11.694 1.00 16.09 35 VAL B N 1
ATOM 870 C CA . VAL B 1 31 ? -4.826 20.055 11.646 1.00 12.77 35 VAL B CA 1
ATOM 871 C C . VAL B 1 31 ? -6.076 19.269 11.356 1.00 18.62 35 VAL B C 1
ATOM 872 O O . VAL B 1 31 ? -6.000 18.210 10.736 1.00 19.45 35 VAL B O 1
ATOM 876 N N . ALA B 1 32 ? -7.225 19.796 11.773 1.00 18.82 36 ALA B N 1
ATOM 877 C CA . ALA B 1 32 ? -8.463 19.115 11.388 1.00 21.07 36 ALA B CA 1
ATOM 878 C C . ALA B 1 32 ? -8.614 19.195 9.869 1.00 17.05 36 ALA B C 1
ATOM 879 O O . ALA B 1 32 ? -8.968 18.1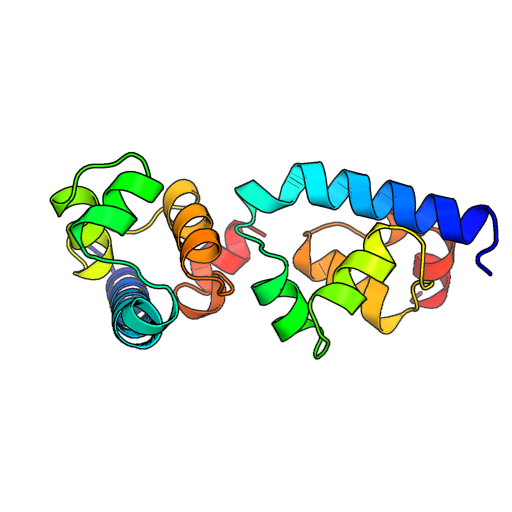80 9.268 1.00 18.94 36 ALA B O 1
ATOM 881 N N . ASP B 1 33 ? -8.347 20.359 9.290 1.00 15.62 37 ASP B N 1
ATOM 882 C CA . ASP B 1 33 ? -8.457 20.509 7.833 1.00 14.65 37 ASP B CA 1
ATOM 883 C C . ASP B 1 33 ? -7.522 19.526 7.131 1.00 18.35 37 ASP B C 1
ATOM 884 O O . ASP B 1 33 ? -7.902 18.922 6.122 1.00 19.07 37 ASP B O 1
ATOM 889 N N . LYS B 1 34 ? -6.326 19.341 7.679 1.00 17.84 38 LYS B N 1
ATOM 890 C CA . LYS B 1 34 ? -5.354 18.426 7.071 1.00 18.60 38 LYS B CA 1
ATOM 891 C C . LYS B 1 34 ? -5.873 16.995 7.154 1.00 19.86 38 LYS B C 1
ATOM 892 O O . LYS B 1 34 ? -5.595 16.150 6.295 1.00 24.19 38 LYS B O 1
ATOM 898 N N . MET B 1 35 ? -6.618 16.705 8.218 1.00 17.22 39 MET B N 1
ATOM 899 C CA . MET B 1 35 ? -7.160 15.357 8.350 1.00 16.38 39 MET B CA 1
ATOM 900 C C . MET B 1 35 ? -8.511 15.184 7.671 1.00 18.15 39 MET B C 1
ATOM 901 O O . MET B 1 35 ? -9.021 14.065 7.710 1.00 24.52 39 MET B O 1
ATOM 906 N N . GLY B 1 36 ? -9.054 16.224 7.083 1.00 18.61 40 GLY B N 1
ATOM 907 C CA . GLY B 1 36 ? -10.353 16.207 6.424 1.00 17.95 40 GLY B CA 1
ATOM 908 C C . GLY B 1 36 ? -11.474 15.880 7.377 1.00 20.07 40 GLY B C 1
ATOM 909 O O . GLY B 1 36 ? -12.459 15.192 7.043 1.00 18.07 40 GLY B O 1
ATOM 910 N N . MET B 1 37 ? -11.321 16.379 8.610 1.00 17.33 41 MET B N 1
ATOM 911 C CA . MET B 1 37 ? -12.328 16.113 9.628 1.00 15.51 41 MET B CA 1
ATOM 912 C C . MET B 1 37 ? -12.696 17.388 10.386 1.00 13.77 41 MET B C 1
ATOM 913 O O . MET B 1 37 ? -12.035 18.415 10.250 1.00 16.08 41 MET B O 1
ATOM 918 N N . GLY B 1 38 ? -13.774 17.323 11.174 1.00 17.67 42 GLY B N 1
ATOM 919 C CA . GLY B 1 38 ? -14.160 18.485 11.957 1.00 17.95 42 GLY B CA 1
ATOM 920 C C . GLY B 1 38 ? -13.230 18.811 13.100 1.00 14.08 42 GLY B C 1
ATOM 921 O O . GLY B 1 38 ? -12.543 17.964 13.672 1.00 16.35 42 GLY B O 1
ATOM 922 N N . GLN B 1 39 ? -13.202 20.085 13.478 1.00 15.69 43 GLN B N 1
ATOM 923 C CA . GLN B 1 39 ? -12.343 20.541 14.553 1.00 18.81 43 GLN B CA 1
ATOM 924 C C . GLN B 1 39 ? -12.608 19.816 15.864 1.00 17.10 43 GLN B C 1
ATOM 925 O O . GLN B 1 39 ? -11.674 19.433 16.582 1.00 19.13 43 GLN B O 1
ATOM 931 N N . SER B 1 40 ? -13.872 19.596 16.249 1.00 15.38 44 SER B N 1
ATOM 932 C CA . SER B 1 40 ? -14.083 18.925 17.529 1.00 20.04 44 SER B CA 1
ATOM 933 C C . SER B 1 40 ? -13.840 17.410 17.425 1.00 19.52 44 SER B C 1
ATOM 934 O O . SER B 1 40 ? -13.557 16.788 18.440 1.00 19.32 44 SER B O 1
ATOM 937 N N . ALA B 1 41 ? -13.969 16.852 16.223 1.00 16.70 45 ALA B N 1
ATOM 938 C CA . ALA B 1 41 ? -13.648 15.440 16.037 1.00 17.66 45 ALA B CA 1
ATOM 939 C C . ALA B 1 41 ? -12.172 15.181 16.340 1.00 17.91 45 ALA B C 1
ATOM 940 O O . ALA B 1 41 ? -11.824 14.172 16.985 1.00 17.54 45 ALA B O 1
ATOM 942 N N . VAL B 1 42 ? -11.282 16.066 15.908 1.00 17.26 46 VAL B N 1
ATOM 943 C CA . VAL B 1 42 ? -9.848 15.872 16.162 1.00 13.47 46 VAL B CA 1
ATOM 944 C C . VAL B 1 42 ? -9.527 16.167 17.628 1.00 15.09 46 VAL B C 1
ATOM 945 O O . VAL B 1 42 ? -8.796 15.423 18.277 1.00 17.26 46 VAL B O 1
ATOM 949 N N . ALA B 1 43 ? -10.111 17.234 18.148 1.00 15.15 47 ALA B N 1
ATOM 950 C CA . ALA B 1 43 ? -9.934 17.550 19.565 1.00 16.72 47 ALA B CA 1
ATOM 951 C C . ALA B 1 43 ? -10.394 16.373 20.425 1.00 17.60 47 ALA B C 1
ATOM 952 O O . ALA B 1 43 ? -9.784 16.125 21.463 1.00 18.98 47 ALA B O 1
ATOM 954 N N . ALA B 1 44 ? -11.416 15.672 19.955 1.00 15.04 48 ALA B N 1
ATOM 955 C CA . ALA B 1 44 ? -11.933 14.512 20.671 1.00 20.12 48 ALA B CA 1
ATOM 956 C C . ALA B 1 44 ? -10.865 13.442 20.828 1.00 17.79 48 ALA B C 1
ATOM 957 O O . ALA B 1 44 ? -10.781 12.751 21.837 1.00 19.34 48 ALA B O 1
ATOM 959 N N . LEU B 1 45 ? -10.020 13.293 19.808 1.00 14.98 49 LEU B N 1
ATOM 960 C CA . LEU B 1 45 ? -8.948 12.291 19.884 1.00 16.52 49 LEU B CA 1
ATOM 961 C C . LEU B 1 45 ? -7.862 12.744 20.845 1.00 15.91 49 LEU B C 1
ATOM 962 O O . LEU B 1 45 ? -7.355 11.994 21.678 1.00 19.63 49 LEU B O 1
ATOM 967 N N . PHE B 1 46 ? -7.492 14.018 20.743 1.00 14.51 50 PHE B N 1
ATOM 968 C CA . PHE B 1 46 ? -6.419 14.537 21.594 1.00 15.13 50 PHE B CA 1
ATOM 969 C C . PHE B 1 46 ? -6.845 14.519 23.058 1.00 21.80 50 PHE B C 1
ATOM 970 O O . PHE B 1 46 ? -6.067 14.287 23.975 1.00 18.15 50 PHE B O 1
ATOM 978 N N . ASN B 1 47 ? -8.135 14.810 23.286 1.00 17.18 51 ASN B N 1
ATOM 979 C CA . ASN B 1 47 ? -8.546 14.999 24.676 1.00 15.68 51 ASN B CA 1
ATOM 980 C C . ASN B 1 47 ? -9.108 13.747 25.322 1.00 22.75 51 ASN B C 1
ATOM 981 O O . ASN B 1 47 ? -9.587 13.811 26.460 1.00 21.85 51 ASN B O 1
ATOM 986 N N . GLY B 1 48 ? -9.062 12.619 24.619 1.00 20.87 52 GLY B N 1
ATOM 987 C CA . GLY B 1 48 ? -9.453 11.369 25.235 1.00 22.69 52 GLY B CA 1
ATOM 988 C C . GLY B 1 48 ? -10.956 11.170 25.329 1.00 24.37 52 GLY B C 1
ATOM 989 O O . GLY B 1 48 ? -11.404 10.413 26.201 1.00 22.97 52 GLY B O 1
ATOM 990 N N . ILE B 1 49 ? -11.696 11.813 24.432 1.00 17.86 53 ILE B N 1
ATOM 991 C CA . ILE B 1 49 ? -13.144 11.633 24.366 1.00 18.63 53 ILE B CA 1
ATOM 992 C C . ILE B 1 49 ? -13.567 10.512 23.427 1.00 19.96 53 ILE B C 1
ATOM 993 O O . ILE B 1 49 ? -14.522 9.771 23.655 1.00 21.33 53 ILE B O 1
ATOM 998 N N . ASN B 1 50 ? -12.844 10.382 22.324 1.00 16.96 54 ASN B N 1
ATOM 999 C CA . ASN B 1 50 ? -13.009 9.288 21.396 1.00 17.32 54 ASN B CA 1
ATOM 1000 C C . ASN B 1 50 ? -11.655 8.586 21.311 1.00 17.91 54 ASN B C 1
ATOM 1001 O O . ASN B 1 50 ? -10.634 9.272 21.340 1.00 20.22 54 ASN B O 1
ATOM 1006 N N . ALA B 1 51 ? -11.639 7.275 21.219 1.00 16.21 55 ALA B N 1
ATOM 1007 C CA . ALA B 1 51 ? -10.380 6.571 21.049 1.00 14.18 55 ALA B CA 1
ATOM 1008 C C . ALA B 1 51 ? -9.854 6.650 19.622 1.00 16.24 55 ALA B C 1
ATOM 1009 O O . ALA B 1 51 ? -10.589 6.807 18.646 1.00 19.28 55 ALA B O 1
ATOM 1011 N N . LEU B 1 52 ? -8.531 6.526 19.505 1.00 15.81 56 LEU B N 1
ATOM 1012 C CA . LEU B 1 52 ? -7.876 6.440 18.211 1.00 13.49 56 LEU B CA 1
ATOM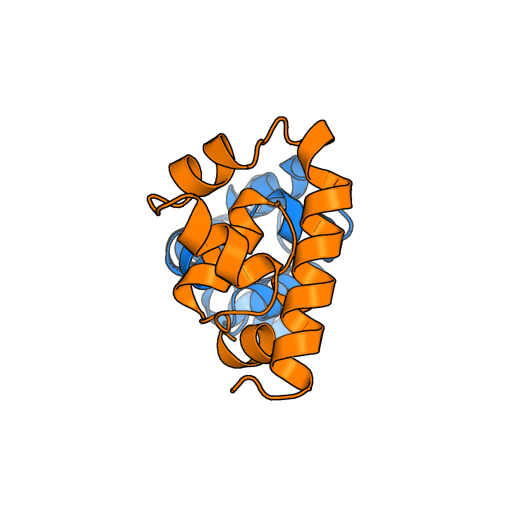 1013 C C . LEU B 1 52 ? -8.219 5.134 17.507 1.00 16.47 56 LEU B C 1
ATOM 1014 O O . LEU B 1 52 ? -8.519 4.123 18.162 1.00 17.34 56 LEU B O 1
ATOM 1019 N N . ASN B 1 53 ? -8.138 5.133 16.185 1.00 14.33 57 ASN B N 1
ATOM 1020 C CA . ASN B 1 53 ? -8.148 3.900 15.415 1.00 10.64 57 ASN B CA 1
ATOM 1021 C C . ASN B 1 53 ? -6.915 3.897 14.505 1.00 13.76 57 ASN B C 1
ATOM 1022 O O . ASN B 1 53 ? -6.120 4.839 14.557 1.00 14.64 57 ASN B O 1
ATOM 1027 N N . ALA B 1 54 ? -6.742 2.858 13.686 1.00 13.97 58 ALA B N 1
ATOM 1028 C CA . ALA B 1 54 ? -5.536 2.790 12.856 1.00 12.53 58 ALA B CA 1
ATOM 1029 C C . ALA B 1 54 ? -5.537 3.817 11.735 1.00 14.95 58 ALA B C 1
ATOM 1030 O O . ALA B 1 54 ? -4.502 4.366 11.351 1.00 15.44 58 ALA B O 1
ATOM 1032 N N . TYR B 1 55 ? -6.714 4.121 11.185 1.00 15.42 59 TYR B N 1
ATOM 1033 C CA . TYR B 1 55 ? -6.807 5.172 10.186 1.00 16.36 59 TYR B CA 1
ATOM 1034 C C . TYR B 1 55 ? -6.292 6.503 10.745 1.00 14.60 59 TYR B C 1
ATOM 1035 O O . TYR B 1 55 ? -5.424 7.143 10.145 1.00 14.77 59 TYR B O 1
ATOM 1044 N N . ASN B 1 56 ? -6.862 6.976 11.837 1.00 13.17 60 ASN B N 1
ATOM 1045 C CA . ASN B 1 56 ? -6.573 8.245 12.452 1.00 16.18 60 ASN B CA 1
ATOM 1046 C C . ASN B 1 56 ? -5.184 8.338 13.061 1.00 17.11 60 ASN B C 1
ATOM 1047 O O . ASN B 1 56 ? -4.536 9.380 13.053 1.00 14.09 60 ASN B O 1
ATOM 1052 N N . ALA B 1 57 ? -4.767 7.227 13.672 1.00 14.81 61 ALA B N 1
ATOM 1053 C CA . ALA B 1 57 ? -3.433 7.243 14.282 1.00 13.08 61 ALA B CA 1
ATOM 1054 C C . ALA B 1 57 ? -2.395 7.433 13.181 1.00 13.45 61 ALA B C 1
ATOM 1055 O O . ALA B 1 57 ? -1.448 8.213 13.284 1.00 17.47 61 ALA B O 1
ATOM 1057 N N . ALA B 1 58 ? -2.564 6.707 12.077 1.00 13.26 62 ALA B N 1
ATOM 1058 C CA . ALA B 1 58 ? -1.588 6.812 10.990 1.00 12.50 62 ALA B CA 1
ATOM 1059 C C . ALA B 1 58 ? -1.539 8.218 10.400 1.00 16.53 62 ALA B C 1
ATOM 1060 O O . ALA B 1 58 ? -0.468 8.754 10.129 1.00 16.99 62 ALA B O 1
ATOM 1062 N N . LEU B 1 59 ? -2.719 8.802 10.199 1.00 13.49 63 LEU B N 1
ATOM 1063 C CA . LEU B 1 59 ? -2.770 10.110 9.549 1.00 14.42 63 LEU B CA 1
ATOM 1064 C C . LEU B 1 59 ? -2.148 11.141 10.478 1.00 15.11 63 LEU B C 1
ATOM 1065 O O . LEU B 1 59 ? -1.390 12.019 10.079 1.00 15.83 63 LEU B O 1
ATOM 1070 N N . LEU B 1 60 ? -2.451 11.014 11.777 1.00 13.72 64 LEU B N 1
ATOM 1071 C CA . LEU B 1 60 ? -1.845 11.982 12.696 1.00 15.58 64 LEU B CA 1
ATOM 1072 C C . LEU B 1 60 ? -0.337 11.821 12.827 1.00 15.53 64 LEU B C 1
ATOM 1073 O O . LEU B 1 60 ? 0.385 12.806 13.002 1.00 16.99 64 LEU B O 1
ATOM 1078 N N . ALA B 1 61 ? 0.139 10.594 12.762 1.00 15.51 65 ALA B N 1
ATOM 1079 C CA . ALA B 1 61 ? 1.591 10.385 12.854 1.00 15.20 65 ALA B CA 1
ATOM 1080 C C . ALA B 1 61 ? 2.250 11.068 11.656 1.00 19.93 65 ALA B C 1
ATOM 1081 O O . ALA B 1 61 ? 3.275 11.734 11.800 1.00 17.89 65 ALA B O 1
ATOM 1083 N N . LYS B 1 62 ? 1.657 10.907 10.468 1.00 17.26 66 LYS B N 1
ATOM 1084 C CA . LYS B 1 62 ? 2.256 11.545 9.291 1.00 19.32 66 LYS B CA 1
ATOM 1085 C C . LYS B 1 62 ? 2.201 13.068 9.404 1.00 16.96 66 LYS B C 1
ATOM 1086 O O . LYS B 1 62 ? 3.178 13.765 9.136 1.00 22.84 66 LYS B O 1
ATOM 1092 N N . ILE B 1 63 ? 1.076 13.628 9.824 1.00 16.76 67 ILE B N 1
ATOM 1093 C CA . ILE B 1 63 ? 0.959 15.085 9.944 1.00 14.73 67 ILE B CA 1
ATOM 1094 C C . ILE B 1 63 ? 1.902 15.645 10.993 1.00 21.03 67 ILE B C 1
ATOM 1095 O O . ILE B 1 63 ? 2.546 16.678 10.757 1.00 19.80 67 ILE B O 1
ATOM 1100 N N . LEU B 1 64 ? 2.005 14.966 12.138 1.00 15.05 68 LEU B N 1
ATOM 1101 C CA . LEU B 1 64 ? 2.892 15.399 13.208 1.00 12.84 68 LEU B CA 1
ATOM 1102 C C . LEU B 1 64 ? 4.342 14.981 13.017 1.00 15.07 68 LEU B C 1
ATOM 1103 O O . LEU B 1 64 ? 5.191 15.402 13.806 1.00 18.22 68 LEU B O 1
ATOM 1108 N N . LYS B 1 65 ? 4.630 14.165 12.013 1.00 13.62 69 LYS B N 1
ATOM 1109 C CA . LYS B 1 65 ? 5.985 13.726 11.672 1.00 15.84 69 LYS B CA 1
ATOM 1110 C C . LYS B 1 65 ? 6.635 12.982 12.824 1.00 13.78 69 LYS B C 1
ATOM 1111 O O . LYS B 1 65 ? 7.751 13.218 13.242 1.00 18.74 69 LYS B O 1
ATOM 1117 N N . VAL B 1 66 ? 5.881 12.023 13.375 1.00 13.53 70 VAL B N 1
ATOM 1118 C CA . VAL B 1 66 ? 6.373 11.148 14.433 1.00 13.92 70 VAL B CA 1
ATOM 1119 C C . VAL B 1 66 ? 6.015 9.700 14.107 1.00 14.40 70 VAL B C 1
ATOM 1120 O O . VAL B 1 66 ? 5.182 9.487 13.214 1.00 15.87 70 VAL B O 1
ATOM 1124 N N . SER B 1 67 ? 6.622 8.760 14.811 1.00 16.44 71 SER B N 1
ATOM 1125 C CA . SER B 1 67 ? 6.203 7.359 14.700 1.00 15.78 71 SER B CA 1
ATOM 1126 C C . SER B 1 67 ? 4.925 7.152 15.506 1.00 15.93 71 SER B C 1
ATOM 1127 O O . SER B 1 67 ? 4.732 7.735 16.571 1.00 20.39 71 SER B O 1
ATOM 1130 N N . VAL B 1 68 ? 4.028 6.314 15.015 1.00 15.81 72 VAL B N 1
ATOM 1131 C CA . VAL B 1 68 ? 2.814 5.984 15.758 1.00 14.58 72 VAL B CA 1
ATOM 1132 C C . VAL B 1 68 ? 3.138 5.525 17.175 1.00 16.48 72 VAL B C 1
ATOM 1133 O O . VAL B 1 68 ? 2.459 5.907 18.117 1.00 14.95 72 VAL B O 1
ATOM 1137 N N . GLU B 1 69 ? 4.187 4.711 17.325 1.00 16.32 73 GLU B N 1
ATOM 1138 C CA . GLU B 1 69 ? 4.492 4.173 18.651 1.00 19.60 73 GLU B CA 1
ATOM 1139 C C . GLU B 1 69 ? 4.773 5.269 19.659 1.00 16.94 73 GLU B C 1
ATOM 1140 O O . GLU B 1 69 ? 4.668 5.069 20.878 1.00 17.99 73 GLU B O 1
ATOM 1146 N N . GLU B 1 70 ? 5.111 6.485 19.216 1.00 17.12 74 GLU B N 1
ATOM 1147 C CA . GLU B 1 70 ? 5.390 7.528 20.194 1.00 12.70 74 GLU B CA 1
ATOM 1148 C C . GLU B 1 70 ? 4.126 7.952 20.934 1.00 15.98 74 GLU B C 1
ATOM 1149 O O . GLU B 1 70 ? 4.185 8.495 22.048 1.00 17.87 74 GLU B O 1
ATOM 1155 N N . PHE B 1 71 ? 2.947 7.737 20.350 1.00 15.20 75 PHE B N 1
ATOM 1156 C CA . PHE B 1 71 ? 1.772 7.999 21.208 1.00 14.48 75 PHE B CA 1
ATOM 1157 C C . PHE B 1 71 ? 0.977 6.721 21.468 1.00 15.48 75 PHE B C 1
ATOM 1158 O O . PHE B 1 71 ? 0.287 6.647 22.495 1.00 16.98 75 PHE B O 1
ATOM 1166 N N . SER B 1 72 ? 1.007 5.723 20.591 1.00 16.39 76 SER B N 1
ATOM 1167 C CA . SER B 1 72 ? 0.270 4.487 20.799 1.00 14.59 76 SER B CA 1
ATOM 1168 C C . SER B 1 72 ? 1.048 3.237 20.400 1.00 16.84 76 SER B C 1
ATOM 1169 O O . SER B 1 72 ? 0.856 2.751 19.269 1.00 20.13 76 SER B O 1
ATOM 1172 N N . PRO B 1 73 ? 1.866 2.720 21.311 1.00 18.25 77 PRO B N 1
ATOM 1173 C CA . PRO B 1 73 ? 2.600 1.479 21.050 1.00 16.49 77 PRO B CA 1
ATOM 1174 C C . PRO B 1 73 ? 1.664 0.354 20.631 1.00 16.79 77 PRO B C 1
ATOM 1175 O O . PRO B 1 73 ? 2.081 -0.496 19.837 1.00 18.36 77 PRO B O 1
ATOM 1179 N N . SER B 1 74 ? 0.434 0.322 21.153 1.00 16.31 78 SER B N 1
ATOM 1180 C CA . SER B 1 74 ? -0.419 -0.826 20.797 1.00 13.15 78 SER B CA 1
ATOM 1181 C C . SER B 1 74 ? -0.925 -0.733 19.368 1.00 19.95 78 SER B C 1
ATOM 1182 O O . SER B 1 74 ? -0.877 -1.712 18.625 1.00 18.80 78 SER B O 1
ATOM 1185 N N . ILE B 1 75 ? -1.430 0.441 18.968 1.00 17.31 79 ILE B N 1
ATOM 1186 C CA . ILE B 1 75 ? -1.841 0.587 17.564 1.00 16.44 79 ILE B CA 1
ATOM 1187 C C . ILE B 1 75 ? -0.623 0.317 16.691 1.00 17.85 79 ILE B C 1
ATOM 1188 O O . ILE B 1 75 ? -0.727 -0.326 15.653 1.00 17.73 79 ILE B O 1
ATOM 1193 N N . ALA B 1 76 ? 0.562 0.777 17.104 1.00 18.29 80 ALA B N 1
ATOM 1194 C CA . ALA B 1 76 ? 1.766 0.609 16.289 1.00 15.02 80 ALA B CA 1
ATOM 1195 C C . ALA B 1 76 ? 2.132 -0.859 16.132 1.00 17.55 80 ALA B C 1
ATOM 1196 O O . ALA B 1 76 ? 2.583 -1.268 15.058 1.00 19.86 80 ALA B O 1
ATOM 1198 N N . ARG B 1 77 ? 1.930 -1.698 17.139 1.00 16.16 81 ARG B N 1
ATOM 1199 C CA . ARG B 1 77 ? 2.223 -3.116 16.930 1.00 16.68 81 ARG B CA 1
ATOM 1200 C C . ARG B 1 77 ? 1.287 -3.835 15.963 1.00 22.36 81 ARG B C 1
ATOM 1201 O O . ARG B 1 77 ? 1.760 -4.712 15.218 1.00 20.93 81 ARG B O 1
ATOM 1209 N N . GLU B 1 78 ? 0.022 -3.475 16.033 1.00 20.59 82 GLU B N 1
ATOM 1210 C CA . GLU B 1 78 ? -1.093 -4.069 15.315 1.00 24.36 82 GLU B CA 1
ATOM 1211 C C . GLU B 1 78 ? -1.244 -3.503 13.913 1.00 27.25 82 GLU B C 1
ATOM 1212 O O . GLU B 1 78 ? -1.784 -4.133 13.004 1.00 27.20 82 GLU B O 1
ATOM 1218 N N . ILE B 1 79 ? -0.761 -2.264 13.767 1.00 23.49 83 ILE B N 1
ATOM 1219 C CA . ILE B 1 79 ? -0.808 -1.744 12.391 1.00 24.17 83 ILE B CA 1
ATOM 1220 C C . ILE B 1 79 ? 0.249 -2.589 11.671 1.00 27.75 83 ILE B C 1
ATOM 1221 O O . ILE B 1 79 ? 0.074 -3.008 10.551 1.00 33.12 83 ILE B O 1
ATOM 1226 N N . ARG B 1 80 ? 1.317 -2.854 12.421 1.00 31.83 84 ARG B N 1
ATOM 1227 C CA . ARG B 1 80 ? 2.363 -3.795 12.083 1.00 32.29 84 ARG B CA 1
ATOM 1228 C C . ARG B 1 80 ? 1.743 -5.182 11.886 1.00 30.09 84 ARG B C 1
ATOM 1229 O O . ARG B 1 80 ? 1.499 -5.895 12.865 1.00 40.74 84 ARG B O 1
#

Organism: Escherichia phage lambda (NCBI:txid2681611)

Solvent-accessible surface area: 8565 Å² total; per-residue (Å²): 164,34,84,144,77,65,82,51,5,5,141,62,0,75,37,8,2,79,133,43,48,93,100,9,1,18,5,55,59,3,1,4,109,88,12,75,52,44,88,87,38,0,17,10,9,2,78,11,120,79,40,22,76,28,149,23,0,25,30,0,5,140,6,0,64,21,52,16,96,94,0,0,62,38,17,11,148,114,86,213,162,40,80,143,75,62,92,69,6,5,169,79,0,87,38,12,12,92,145,42,54,116,132,40,65,35,45,114,85,42,1,0,106,123,8,72,50,44,76,85,46,5,13,8,8,16,82,13,123,78,36,22,77,36,149,17,0,5,49,0,0,48,12,0,78,7,11,2,63,92,0,0,55,33,20,5,152,121,36,165

Secondary structure (DSSP, 8-state):
---HHHHHHHHHHHHHHHHHHHHHT--HHHHHHHTTS-HHHHHHHHTTSS---HHHHHHHHHHHTS-GGGT-HHHHHHH-/---HHHHHHHHHHHHHHHHHHHHHT--HHHHHHHHTS-HHHHHHHHTTSS---HHHHHHHHHHHTS-GGGT-HHHHHHH-

Radius of gyration: 17.45 Å; Cα contacts (8 Å, |Δi|>4): 203; chains: 2; bounding box: 44×41×42 Å

CATH classification: 1.10.260.40

Sequence (160 aa):
SLTQEQLEDARRLKAIWEKKKNELGLSYESVADKMGMGQSAVA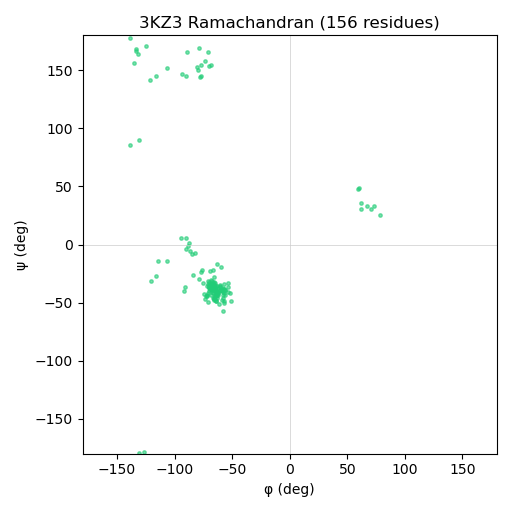ALFNGINALNAYNAALLAKILKVSVEEFSPSIAREIRSLTQEQLEDARRLKAIWEKKKNELGLSYESVADKMGMGQSAVAALFNGINALNAYNAALLAKILKVSVEEFSPSIAREIR

B-factor: mean 23.76, std 11.76, range [3.81, 84.5]

InterPro domains:
  IPR001387 Cro/C1-type, helix-turn-helix domain [PF01381] (25-77)
  IPR001387 Cro/C1-type, helix-turn-helix domain [PS50943] (19-77)
  IPR001387 Cro/C1-type, helix-turn-helix domain [SM00530] (18-77)
  IPR001387 Cro/C1-type, helix-turn-helix domain [cd00093] (16-77)
  IPR010982 Lambda repressor-like, DNA-binding domain superfamily [G3DSA:1.10.260.40] (2-93)
  IPR010982 Lambda repressor-like, DNA-binding domain superfamily [SSF47413] (3-95)
  IPR015927 Peptidase S24/S26A/S26B/S26C [PF00717] (105-227)
  IPR036286 LexA/Signal peptidase-like superfamily [SSF51306] (138-232)
  IPR039418 LexA-like [cd06529] (142-227)
  IPR050077 LexA repressor [PTHR33516] (99-228)

Foldseek 3Di:
DDDVLQQQLLQLLLVLCVVQCVVLVHDLCVLCVVVVHHSVVVVCSNRSNDGDALVSLVVSCVSSVHQSCSRHVPSSVVND/DDDPLQQQLLCLLLVLCVVQCVVLVHDLVRVCVQVVHDSVVVVCSNRVNDGDALSRLVSSCVSSVHQSCSRHVPSNVVVD

GO terms:
  GO:0042802 identical protein binding (F, IPI)
  GO:0045892 negative regulation of DNA-templated transcription (P, IDA)
  GO:0001046 core promoter sequence-specific DNA binding (F, IDA)
  GO:0050434 positive regulation of viral transcription (P, IDA)
  GO:0019044 maintenance of viral latency (P, IMP)